Protein AF-A0A3D3M6J6-F1 (afdb_monomer_lite)

Structure (mmCIF, N/CA/C/O backbone):
data_AF-A0A3D3M6J6-F1
#
_entry.id   AF-A0A3D3M6J6-F1
#
loop_
_atom_site.group_PDB
_atom_site.id
_atom_site.type_symbol
_atom_site.label_atom_id
_atom_site.label_alt_id
_atom_site.label_comp_id
_atom_site.label_asym_id
_atom_site.label_entity_id
_atom_site.label_seq_id
_atom_site.pdbx_PDB_ins_code
_atom_site.Cartn_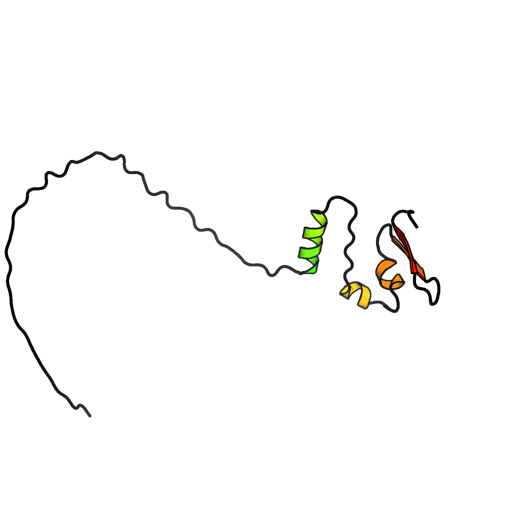x
_atom_site.Cartn_y
_atom_site.Cartn_z
_atom_site.occupancy
_atom_site.B_iso_or_equiv
_atom_site.auth_seq_id
_atom_site.auth_comp_id
_atom_site.auth_asym_id
_atom_site.auth_atom_id
_atom_site.pdbx_PDB_model_num
ATOM 1 N N . MET A 1 1 ? 33.396 -20.508 68.127 1.00 51.66 1 MET A N 1
ATOM 2 C CA . MET A 1 1 ? 33.984 -19.337 68.806 1.00 51.66 1 MET A CA 1
ATOM 3 C C . MET A 1 1 ? 32.887 -18.301 69.005 1.00 51.66 1 MET A C 1
ATOM 5 O O . MET A 1 1 ? 32.550 -17.623 68.044 1.00 51.66 1 MET A O 1
ATOM 9 N N . PRO A 1 2 ? 32.254 -18.263 70.187 1.00 65.31 2 PRO A N 1
ATOM 10 C CA . PRO A 1 2 ? 31.337 -17.204 70.592 1.00 65.31 2 PRO A CA 1
ATOM 11 C C . PRO A 1 2 ? 32.109 -16.075 71.291 1.00 65.31 2 PRO A C 1
ATOM 13 O O . PRO A 1 2 ? 33.026 -16.343 72.067 1.00 65.31 2 PRO A O 1
ATOM 16 N N . SER A 1 3 ? 31.737 -14.823 71.040 1.00 61.59 3 SER A N 1
ATOM 17 C CA . SER A 1 3 ? 32.153 -13.670 71.8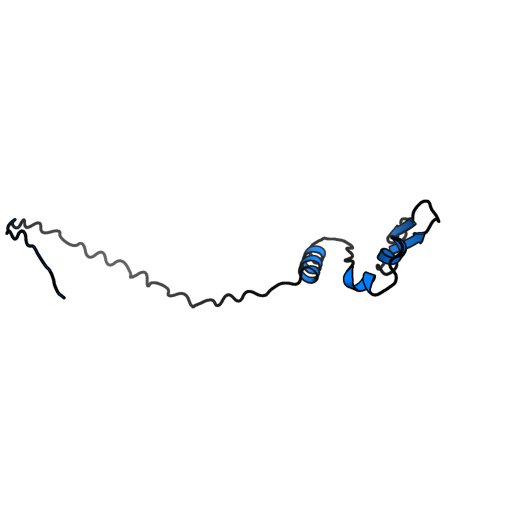44 1.00 61.59 3 SER A CA 1
ATOM 18 C C . SER A 1 3 ? 31.140 -12.506 71.651 1.00 61.59 3 SER A C 1
ATOM 20 O O . SER A 1 3 ? 30.354 -12.561 70.704 1.00 61.59 3 SER A O 1
ATOM 22 N N . PRO A 1 4 ? 31.025 -11.559 72.611 1.00 59.88 4 PRO A N 1
ATOM 23 C CA . PRO A 1 4 ? 29.784 -11.402 73.384 1.00 59.88 4 PRO A CA 1
ATOM 24 C C . PRO A 1 4 ? 29.393 -9.917 73.650 1.00 59.88 4 PRO A C 1
ATOM 26 O O . PRO A 1 4 ? 29.988 -9.017 73.068 1.00 59.88 4 PRO A O 1
ATOM 29 N N . LEU A 1 5 ? 28.465 -9.690 74.602 1.00 54.59 5 LEU A N 1
ATOM 30 C CA . LEU A 1 5 ? 28.084 -8.409 75.258 1.00 54.59 5 LEU A CA 1
ATOM 31 C C . LEU A 1 5 ? 27.228 -7.439 74.417 1.00 54.59 5 LEU A C 1
ATOM 33 O O . LEU A 1 5 ? 27.431 -7.297 73.225 1.00 54.59 5 LEU A O 1
ATOM 37 N N . SER A 1 6 ? 26.278 -6.667 74.951 1.00 46.16 6 SER A N 1
ATOM 38 C CA . SER A 1 6 ? 25.736 -6.433 76.302 1.00 46.16 6 SER A CA 1
ATOM 39 C C . SER A 1 6 ? 24.385 -5.718 76.090 1.00 46.16 6 SER A C 1
ATOM 41 O O . SER A 1 6 ? 24.258 -4.959 75.135 1.00 46.16 6 SER A O 1
ATOM 43 N N . LEU A 1 7 ? 23.323 -6.069 76.825 1.00 51.16 7 LEU A N 1
ATOM 44 C CA . LEU A 1 7 ? 22.764 -5.301 77.958 1.00 51.16 7 LEU A CA 1
ATOM 45 C C . LEU A 1 7 ? 22.360 -3.854 77.602 1.00 51.16 7 LEU A C 1
ATOM 47 O O . LEU A 1 7 ? 23.189 -3.128 77.081 1.00 51.16 7 LEU A O 1
ATOM 51 N N . HIS A 1 8 ? 21.113 -3.449 77.881 1.00 46.69 8 HIS A N 1
ATOM 52 C CA . HIS A 1 8 ? 20.729 -2.315 78.752 1.00 46.69 8 HIS A CA 1
ATOM 53 C C . HIS A 1 8 ? 19.211 -2.019 78.643 1.00 46.69 8 HIS A C 1
ATOM 55 O O . HIS A 1 8 ? 18.702 -1.768 77.557 1.00 46.69 8 HIS A O 1
ATOM 61 N N . SER A 1 9 ? 18.554 -1.993 79.815 1.00 49.88 9 SER A N 1
ATOM 62 C CA . SER A 1 9 ? 17.286 -1.312 80.162 1.00 49.88 9 SER A CA 1
ATOM 63 C C . SER A 1 9 ? 15.999 -1.781 79.462 1.00 49.88 9 SER A C 1
ATOM 65 O O . SER A 1 9 ? 15.792 -1.510 78.293 1.00 49.88 9 SER A O 1
ATOM 67 N N . SER A 1 10 ? 15.037 -2.486 80.075 1.00 58.06 10 SER A N 1
ATOM 68 C CA . SER A 1 10 ? 14.419 -2.345 81.408 1.00 58.06 10 SER A CA 1
ATOM 69 C C . SER A 1 10 ? 14.083 -0.891 81.754 1.00 58.06 10 SER A C 1
ATOM 71 O O . SER A 1 10 ? 15.009 -0.141 82.035 1.00 58.06 10 SER A O 1
ATOM 73 N N . LEU A 1 11 ? 12.800 -0.490 81.723 1.00 53.88 11 LEU A N 1
ATOM 74 C CA . LEU A 1 11 ? 12.061 -0.023 82.914 1.00 53.88 11 LEU A CA 1
ATOM 75 C C . LEU A 1 11 ? 10.639 0.505 82.578 1.00 53.88 11 LEU A C 1
ATOM 77 O O . LEU A 1 11 ? 10.471 1.482 81.861 1.00 53.88 11 LEU A O 1
ATOM 81 N N . CYS A 1 12 ? 9.655 -0.182 83.163 1.00 39.81 12 CYS A N 1
ATOM 82 C CA . CYS A 1 12 ? 8.420 0.263 83.831 1.00 39.81 12 CYS A CA 1
ATOM 83 C C . CYS A 1 12 ? 7.475 1.370 83.299 1.00 39.81 12 CYS A C 1
ATOM 85 O O . CYS A 1 12 ? 7.810 2.545 83.259 1.00 39.81 12 CYS A O 1
ATOM 87 N N . LEU A 1 13 ? 6.207 0.932 83.208 1.00 44.84 13 LEU A N 1
ATOM 88 C CA . LEU A 1 13 ? 4.976 1.433 83.860 1.00 44.84 13 LEU A CA 1
ATOM 89 C C . LEU A 1 13 ? 4.363 2.817 83.530 1.00 44.84 13 LEU A C 1
ATOM 91 O O . LEU A 1 13 ? 4.974 3.863 83.687 1.00 44.84 13 LEU A O 1
ATOM 95 N N . LEU A 1 14 ? 3.025 2.732 83.422 1.00 40.66 14 LEU A N 1
ATOM 96 C CA . LEU A 1 14 ? 1.980 3.583 84.029 1.00 40.66 14 LEU A CA 1
ATOM 97 C C . LEU A 1 14 ? 1.272 4.611 83.133 1.00 40.66 14 LEU A C 1
ATOM 99 O O . LEU A 1 14 ? 1.897 5.422 82.465 1.00 40.66 14 LEU A O 1
ATOM 103 N N . GLY A 1 15 ? -0.063 4.635 83.242 1.00 48.66 15 GLY A N 1
ATOM 104 C CA . GLY A 1 15 ? -0.913 5.745 82.793 1.00 48.66 15 GLY A CA 1
ATOM 105 C C . GLY A 1 15 ? -2.238 5.263 82.199 1.00 48.66 15 GLY A C 1
ATOM 106 O O . GLY A 1 15 ? -2.354 5.159 80.990 1.00 48.66 15 GLY A O 1
ATOM 107 N N . LEU A 1 16 ? -3.150 4.703 82.994 1.00 50.06 16 LEU A N 1
ATOM 108 C CA . LEU A 1 16 ? -4.235 5.411 83.693 1.00 50.06 16 LEU A CA 1
ATOM 109 C C . LEU A 1 16 ? -5.419 5.781 82.772 1.00 50.06 16 LEU A C 1
ATOM 111 O O . LEU A 1 16 ? -5.307 6.503 81.790 1.00 50.06 16 LEU A O 1
ATOM 115 N N . THR A 1 17 ? -6.564 5.230 83.154 1.00 49.31 17 THR A N 1
ATOM 116 C CA . THR A 1 17 ? -7.901 5.279 82.562 1.00 49.31 17 THR A CA 1
ATOM 117 C C . THR A 1 17 ? -8.483 6.686 82.412 1.00 49.31 17 THR A C 1
ATOM 119 O O . THR A 1 17 ? -8.430 7.465 83.364 1.00 49.31 17 THR A O 1
ATOM 122 N N . LEU A 1 18 ? -9.217 6.934 81.321 1.00 43.72 18 LEU A N 1
ATOM 123 C CA . LEU A 1 18 ? -10.342 7.869 81.351 1.00 43.72 18 LEU A CA 1
ATOM 124 C C . LEU A 1 18 ? -11.536 7.306 80.575 1.00 43.72 18 LEU A C 1
ATOM 126 O O . LEU A 1 18 ? -11.469 7.043 79.377 1.00 43.72 18 LEU A O 1
ATOM 130 N N . ALA A 1 19 ? -12.622 7.107 81.316 1.00 44.50 19 ALA A N 1
ATOM 131 C CA . ALA A 1 19 ? -13.930 6.731 80.822 1.00 44.50 19 ALA A CA 1
ATOM 132 C C . ALA A 1 19 ? -14.521 7.859 79.964 1.00 44.50 19 ALA A C 1
ATOM 134 O O . ALA A 1 19 ? -14.690 8.983 80.432 1.00 44.50 19 ALA A O 1
ATOM 135 N N . GLY A 1 20 ? -14.877 7.532 78.726 1.00 44.16 20 GLY A N 1
ATOM 136 C CA . GLY A 1 20 ? -15.699 8.359 77.853 1.00 44.16 20 GLY A CA 1
ATOM 137 C C . GLY A 1 20 ? -16.680 7.447 77.135 1.00 44.16 20 GLY A C 1
ATOM 138 O O . GLY A 1 20 ? -16.312 6.774 76.177 1.00 44.16 20 GLY A O 1
ATOM 139 N N . GLY A 1 21 ? -17.911 7.365 77.640 1.00 42.22 21 GLY A N 1
ATOM 140 C CA . GLY A 1 21 ? -18.992 6.636 76.985 1.00 42.22 21 GLY A CA 1
ATOM 141 C C . GLY A 1 21 ? -19.391 7.348 75.699 1.00 42.22 21 GLY A C 1
ATOM 142 O O . GLY A 1 21 ? -20.152 8.311 75.737 1.00 42.22 21 GLY A O 1
ATOM 143 N N . ALA A 1 22 ? -18.877 6.882 74.563 1.00 40.41 22 ALA A N 1
ATOM 144 C CA . ALA A 1 22 ? -19.429 7.218 73.263 1.00 40.41 22 ALA A CA 1
ATOM 145 C C . ALA A 1 22 ? -20.633 6.302 73.016 1.00 40.41 22 ALA A C 1
ATOM 147 O O . ALA A 1 22 ? -20.491 5.088 72.875 1.00 40.41 22 ALA A O 1
ATOM 148 N N . VAL A 1 23 ? -21.829 6.889 72.999 1.00 49.59 23 VAL A N 1
ATOM 149 C CA . VAL A 1 23 ? -23.041 6.233 72.503 1.00 49.59 23 VAL A CA 1
ATOM 150 C C . VAL A 1 23 ? -22.806 5.915 71.027 1.00 49.59 23 VAL A C 1
ATOM 152 O O . VAL A 1 23 ? -22.795 6.814 70.188 1.00 49.59 23 VAL A O 1
ATOM 155 N N . ALA A 1 24 ? -22.576 4.640 70.715 1.00 38.16 24 ALA A N 1
ATOM 156 C CA . ALA A 1 24 ? -22.557 4.151 69.347 1.00 38.16 24 ALA A CA 1
ATOM 157 C C . ALA A 1 24 ? -23.981 4.250 68.790 1.00 38.16 24 ALA A C 1
ATOM 159 O O . ALA A 1 24 ? -24.878 3.515 69.200 1.00 38.16 24 ALA A O 1
ATOM 160 N N . GLN A 1 25 ? -24.201 5.195 67.881 1.00 48.53 25 GLN A N 1
ATOM 161 C CA . GLN A 1 25 ? -25.393 5.211 67.049 1.00 48.53 25 GLN A CA 1
ATOM 162 C C . GLN A 1 25 ? -25.268 4.033 66.079 1.00 48.53 25 GLN A C 1
ATOM 164 O O . GLN A 1 25 ? -24.475 4.080 65.142 1.00 4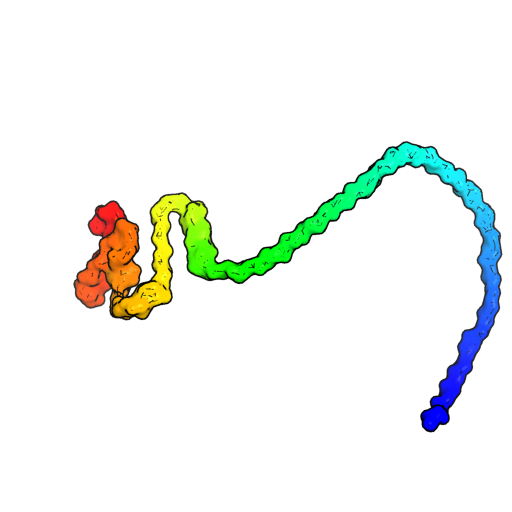8.53 25 GLN A O 1
ATOM 169 N N . THR A 1 26 ? -26.017 2.958 66.320 1.00 41.66 26 THR A N 1
ATOM 170 C CA . THR A 1 26 ? -26.310 1.947 65.301 1.00 41.66 26 THR A CA 1
ATOM 171 C C . THR A 1 26 ? -27.180 2.604 64.241 1.00 41.66 26 THR A C 1
ATOM 173 O O . THR A 1 26 ? -28.407 2.577 64.307 1.00 41.66 26 THR A O 1
ATOM 176 N N . THR A 1 27 ? -26.539 3.267 63.285 1.00 46.12 27 THR A N 1
ATOM 177 C CA . THR A 1 27 ? -27.131 3.478 61.976 1.00 46.12 27 THR A CA 1
ATOM 178 C C . THR A 1 27 ? -27.121 2.127 61.276 1.00 46.12 27 THR A C 1
ATOM 180 O O . THR A 1 27 ? -26.063 1.630 60.887 1.00 46.12 27 THR A O 1
ATOM 183 N N . ASP A 1 28 ? -28.302 1.523 61.132 1.00 49.47 28 ASP A N 1
ATOM 184 C CA . ASP A 1 28 ? -28.547 0.451 60.165 1.00 49.47 28 ASP A CA 1
ATOM 185 C C . ASP A 1 28 ? -28.264 1.006 58.763 1.00 49.47 28 ASP A C 1
ATOM 187 O O . ASP A 1 28 ?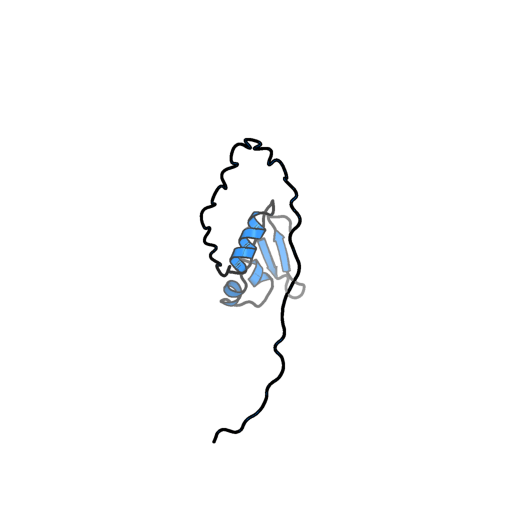 -29.135 1.492 58.043 1.00 49.47 28 ASP A O 1
ATOM 191 N N . THR A 1 29 ? -26.983 1.000 58.408 1.00 49.72 29 THR A N 1
ATOM 192 C CA . THR A 1 29 ? -26.511 1.176 57.045 1.00 49.72 29 THR A CA 1
ATOM 193 C C . THR A 1 29 ? -26.785 -0.161 56.366 1.00 49.72 29 THR A C 1
ATOM 195 O O . THR A 1 29 ? -26.225 -1.164 56.818 1.00 49.72 29 THR A O 1
ATOM 198 N N . PRO A 1 30 ? -27.642 -0.236 55.330 1.00 56.62 30 PRO A N 1
ATOM 199 C CA . PRO A 1 30 ? -27.779 -1.467 54.569 1.00 56.62 30 PRO A CA 1
ATOM 200 C C . PRO A 1 30 ? -26.381 -1.827 54.083 1.00 56.62 30 PRO A C 1
ATOM 202 O O . PRO A 1 30 ? -25.722 -1.012 53.440 1.00 56.62 30 PRO A O 1
ATOM 205 N N . ALA A 1 31 ? -25.899 -3.001 54.486 1.00 55.25 31 ALA A N 1
ATOM 206 C CA . ALA A 1 31 ? -24.589 -3.487 54.111 1.00 55.25 31 ALA A CA 1
ATOM 207 C C . ALA A 1 31 ? -24.467 -3.404 52.587 1.00 55.25 31 ALA A C 1
ATOM 209 O O . ALA A 1 31 ? -25.098 -4.172 51.858 1.00 55.25 31 ALA A O 1
ATOM 210 N N . THR A 1 32 ? -23.678 -2.446 52.103 1.00 56.31 32 THR A N 1
ATOM 211 C CA . THR A 1 32 ? -23.229 -2.405 50.719 1.00 56.31 32 THR A CA 1
ATOM 212 C C . THR A 1 32 ? -22.313 -3.608 50.561 1.00 56.31 32 THR A C 1
ATOM 214 O O . THR A 1 32 ? -21.122 -3.534 50.854 1.00 56.31 32 THR A O 1
ATOM 217 N N . GLY A 1 33 ? -22.899 -4.759 50.226 1.00 65.31 33 GLY A N 1
ATOM 218 C CA . GLY A 1 33 ? -22.159 -5.990 50.000 1.00 65.31 33 GLY A CA 1
ATOM 219 C C . GLY A 1 33 ? -21.047 -5.713 48.997 1.00 65.31 33 GLY A C 1
ATOM 220 O O . GLY A 1 33 ? -21.301 -5.205 47.905 1.00 65.31 33 GLY A O 1
ATOM 221 N N . SER A 1 34 ? -19.807 -5.988 49.390 1.00 69.44 34 SER A N 1
ATOM 222 C CA . SER A 1 34 ? -18.661 -5.878 48.498 1.00 69.44 34 SER A CA 1
ATOM 223 C C . SER A 1 34 ? -18.838 -6.883 47.363 1.00 69.44 34 SER A C 1
ATOM 225 O O . SER A 1 34 ? -18.857 -8.090 47.601 1.00 69.44 34 SER A O 1
ATOM 227 N N . VAL A 1 35 ? -18.993 -6.389 46.136 1.00 80.88 35 VAL A N 1
ATOM 228 C CA . VAL A 1 35 ? -19.017 -7.229 44.937 1.00 80.88 35 VAL A CA 1
ATOM 229 C C . VAL A 1 35 ? -17.591 -7.709 44.677 1.00 80.88 35 VAL A C 1
ATOM 231 O O . VAL A 1 35 ? -16.717 -6.910 44.342 1.00 80.88 35 VAL A O 1
ATOM 234 N N . GLU A 1 36 ? -17.350 -9.005 44.854 1.00 81.50 36 GLU A N 1
ATOM 235 C CA . GLU A 1 36 ? -16.089 -9.640 44.475 1.00 81.50 36 GLU A CA 1
ATOM 236 C C . GLU A 1 36 ? -16.074 -9.841 42.955 1.00 81.50 36 GLU A C 1
ATOM 238 O O . GLU A 1 36 ? -16.940 -10.508 42.385 1.00 81.50 36 GLU A O 1
ATOM 243 N N . LEU A 1 37 ? -15.120 -9.201 42.280 1.00 85.75 37 LEU A N 1
ATOM 244 C CA . LEU A 1 37 ? -14.960 -9.305 40.833 1.00 85.75 37 LEU A CA 1
ATOM 245 C C . LEU A 1 37 ? -14.172 -10.573 40.493 1.00 85.75 37 LEU A C 1
ATOM 247 O O . LEU A 1 37 ? -13.167 -10.886 41.130 1.00 85.75 37 LEU A O 1
ATOM 251 N N . GLY A 1 38 ? -14.613 -11.284 39.455 1.00 85.81 38 GLY A N 1
ATOM 252 C CA . GLY A 1 38 ? -13.892 -12.440 38.928 1.00 85.81 38 GLY A CA 1
ATOM 253 C C . GLY A 1 38 ? -12.513 -12.066 38.375 1.00 85.81 38 GLY A C 1
ATOM 254 O O . GLY A 1 38 ? -12.272 -10.934 37.952 1.00 85.81 38 GLY A O 1
ATOM 255 N N . GLN A 1 39 ? -11.601 -13.036 38.361 1.00 87.44 39 GLN A N 1
ATOM 256 C CA . GLN A 1 39 ? -10.254 -12.846 37.826 1.00 87.44 39 GLN A CA 1
ATOM 257 C C . GLN A 1 39 ? -10.273 -12.744 36.294 1.00 87.44 39 GLN A C 1
ATOM 259 O O . GLN A 1 39 ? -10.934 -13.533 35.618 1.00 87.44 39 GLN A O 1
ATOM 264 N N . VAL A 1 40 ? -9.504 -11.799 35.747 1.00 92.50 40 VAL A N 1
ATOM 265 C CA . VAL A 1 40 ? -9.263 -11.659 34.303 1.00 92.50 40 VAL A CA 1
ATOM 266 C C . VAL A 1 40 ? -7.839 -12.112 34.004 1.00 92.50 40 VAL A C 1
ATOM 268 O O . VAL A 1 40 ? -6.881 -11.561 34.544 1.00 92.50 40 VAL A O 1
ATOM 271 N N . LEU A 1 41 ? -7.697 -13.108 33.130 1.00 88.69 41 LEU A N 1
ATOM 272 C CA . LEU A 1 41 ? -6.399 -13.548 32.631 1.00 88.69 41 LEU A CA 1
ATOM 273 C C . LEU A 1 41 ? -6.017 -12.703 31.411 1.00 88.69 41 LEU A C 1
ATOM 275 O O . LEU A 1 41 ? -6.641 -12.820 30.359 1.00 88.69 41 LEU A O 1
ATOM 279 N N . ILE A 1 42 ? -4.982 -11.873 31.544 1.00 89.50 42 ILE A N 1
ATOM 280 C CA . ILE A 1 42 ? -4.386 -11.160 30.411 1.00 89.50 42 ILE A CA 1
ATOM 281 C C . ILE A 1 42 ? -3.248 -12.011 29.855 1.00 89.50 42 ILE A C 1
ATOM 283 O O . ILE A 1 42 ? -2.295 -12.325 30.566 1.00 89.50 42 ILE A O 1
ATOM 287 N N . GLN A 1 43 ? -3.345 -12.373 28.579 1.00 87.69 43 GLN A N 1
ATOM 288 C CA . GLN A 1 43 ? -2.268 -13.027 27.845 1.00 87.69 43 GLN A CA 1
ATOM 289 C C . GLN A 1 43 ? -1.692 -12.032 26.840 1.00 87.69 43 GLN A C 1
ATOM 291 O O . GLN A 1 43 ? -2.428 -11.454 26.043 1.00 87.69 43 GLN A O 1
ATOM 296 N N . GLY A 1 44 ? -0.379 -11.816 26.900 1.00 83.56 44 GLY A N 1
ATOM 297 C CA . GLY A 1 44 ? 0.338 -11.068 25.875 1.00 83.56 44 GLY A CA 1
ATOM 298 C C . GLY A 1 44 ? 0.652 -11.979 24.694 1.00 83.56 44 GLY A C 1
ATOM 299 O O . GLY A 1 44 ? 1.129 -13.095 24.890 1.00 83.56 44 GLY A O 1
ATOM 300 N N . GLN A 1 45 ? 0.401 -11.501 23.480 1.00 81.75 45 GLN A N 1
ATOM 301 C CA . GLN A 1 45 ? 0.889 -12.122 22.253 1.00 81.75 45 GLN A CA 1
ATOM 302 C C . GLN A 1 45 ? 1.816 -11.133 21.554 1.00 81.75 45 GLN A C 1
ATOM 304 O O . GLN A 1 45 ? 1.502 -9.946 21.464 1.00 81.75 45 GLN A O 1
ATOM 309 N N . GLU A 1 46 ? 2.957 -11.621 21.077 1.00 79.19 46 GLU A N 1
ATOM 310 C CA . GLU A 1 46 ? 3.811 -10.842 20.188 1.00 79.19 46 GLU A CA 1
ATOM 311 C C . GLU A 1 46 ? 3.078 -10.676 18.856 1.00 79.19 46 GLU A C 1
ATOM 313 O O . GLU A 1 46 ? 2.642 -11.657 18.247 1.00 79.19 46 GLU A O 1
ATOM 318 N N . GLN A 1 47 ? 2.859 -9.426 18.455 1.00 78.19 47 GLN A N 1
ATOM 319 C CA . GLN A 1 47 ? 2.127 -9.104 17.240 1.00 78.19 47 GLN A CA 1
ATOM 320 C C . GLN A 1 47 ? 3.132 -8.838 16.121 1.00 78.19 47 GLN A C 1
ATOM 322 O O . GLN A 1 47 ? 4.004 -7.984 16.270 1.00 78.19 47 GLN A O 1
ATOM 327 N N . ASP A 1 48 ? 3.004 -9.560 15.007 1.00 90.62 48 ASP A N 1
ATOM 328 C CA . ASP A 1 48 ? 3.821 -9.330 13.814 1.00 90.62 48 ASP A CA 1
ATOM 329 C C . ASP A 1 48 ? 3.614 -7.890 13.310 1.00 90.62 48 ASP A C 1
ATOM 331 O O . ASP A 1 48 ? 2.479 -7.435 13.122 1.00 90.62 48 ASP A O 1
ATOM 335 N N . GLU A 1 49 ? 4.710 -7.163 13.083 1.00 91.50 49 GLU A N 1
ATOM 336 C CA . GLU A 1 49 ? 4.695 -5.780 12.606 1.00 91.50 49 GLU A CA 1
ATOM 337 C C . GLU A 1 49 ? 3.942 -5.635 11.275 1.00 91.50 49 GLU A C 1
ATOM 339 O O . GLU A 1 49 ? 3.218 -4.650 11.081 1.00 91.50 49 GLU A O 1
ATOM 344 N N . LEU A 1 50 ? 4.054 -6.620 10.371 1.00 94.06 50 LEU A N 1
ATOM 345 C CA . LEU A 1 50 ? 3.317 -6.622 9.103 1.00 94.06 50 LEU A CA 1
ATOM 346 C C . LEU A 1 50 ? 1.813 -6.758 9.330 1.00 94.06 50 LEU A C 1
ATOM 348 O O . LEU A 1 50 ? 1.017 -6.071 8.681 1.00 94.06 50 LEU A O 1
ATOM 352 N N . GLN A 1 51 ? 1.415 -7.605 10.276 1.00 93.50 51 GLN A N 1
ATOM 353 C CA . GLN A 1 51 ? 0.016 -7.787 10.636 1.00 93.50 51 GLN A CA 1
ATOM 354 C C . GLN A 1 51 ? -0.550 -6.525 11.298 1.00 93.50 51 GLN A C 1
ATOM 356 O O . GLN A 1 51 ? -1.609 -6.041 10.891 1.00 93.50 51 GLN A O 1
ATOM 361 N N . ALA A 1 52 ? 0.186 -5.924 12.234 1.00 94.44 52 ALA A N 1
ATOM 362 C CA . ALA A 1 52 ? -0.194 -4.664 12.866 1.00 94.44 52 ALA A CA 1
ATOM 363 C C . ALA A 1 52 ? -0.289 -3.510 11.846 1.00 94.44 52 ALA A C 1
ATOM 365 O O . ALA A 1 52 ? -1.185 -2.663 11.919 1.00 94.44 52 ALA A O 1
ATOM 366 N N . ALA A 1 53 ? 0.609 -3.458 10.855 1.00 95.12 53 ALA A N 1
ATOM 367 C CA . ALA A 1 53 ? 0.525 -2.501 9.754 1.00 95.12 53 ALA A CA 1
ATOM 368 C C . ALA A 1 53 ? -0.720 -2.737 8.887 1.00 95.12 53 ALA A C 1
ATOM 370 O O . ALA A 1 53 ? -1.440 -1.785 8.578 1.00 95.12 53 ALA A O 1
ATOM 371 N N . GLN A 1 54 ? -1.020 -3.991 8.543 1.00 94.69 54 GLN A N 1
ATOM 372 C CA . GLN A 1 54 ? -2.218 -4.341 7.783 1.00 94.69 54 GLN A CA 1
ATOM 373 C C . GLN A 1 54 ? -3.502 -3.944 8.526 1.00 94.69 54 GLN A C 1
ATOM 375 O O . GLN A 1 54 ? -4.413 -3.378 7.924 1.00 94.69 54 GLN A O 1
ATOM 380 N N . GLU A 1 55 ? -3.578 -4.201 9.831 1.00 95.50 55 GLU A N 1
ATOM 381 C CA . GLU A 1 55 ? -4.720 -3.827 10.671 1.00 95.50 55 GLU A CA 1
ATOM 382 C C . GLU A 1 55 ? -4.920 -2.312 10.742 1.00 95.50 55 GLU A C 1
ATOM 384 O O . GLU A 1 55 ? -6.049 -1.843 10.596 1.00 95.50 55 GLU A O 1
ATOM 389 N N . ARG A 1 56 ? -3.839 -1.534 10.876 1.00 95.50 56 ARG A N 1
ATOM 390 C CA . ARG A 1 56 ? -3.916 -0.066 10.811 1.00 95.50 56 ARG A CA 1
ATOM 391 C C . ARG A 1 56 ? -4.419 0.419 9.455 1.00 95.50 56 ARG A C 1
ATOM 393 O O . ARG A 1 56 ? -5.288 1.284 9.404 1.00 95.50 56 ARG A O 1
ATOM 400 N N . LEU A 1 57 ? -3.923 -0.150 8.356 1.00 96.19 57 LEU A N 1
ATOM 401 C CA . LEU A 1 57 ? -4.338 0.247 7.007 1.00 96.19 57 LEU A CA 1
ATOM 402 C C . LEU A 1 57 ? -5.808 -0.077 6.705 1.00 96.19 57 LEU A C 1
ATOM 404 O O . LEU A 1 57 ? -6.420 0.641 5.918 1.00 96.19 57 LEU A O 1
ATOM 408 N N . ARG A 1 58 ? -6.401 -1.092 7.351 1.00 95.69 58 ARG A N 1
ATOM 409 C CA . ARG A 1 58 ? -7.846 -1.391 7.245 1.00 95.69 58 ARG A CA 1
ATOM 410 C C . ARG A 1 58 ? -8.735 -0.299 7.838 1.00 95.69 58 ARG A C 1
ATOM 412 O O . ARG A 1 58 ? -9.892 -0.190 7.449 1.00 95.69 58 ARG A O 1
ATOM 419 N N . GLN A 1 59 ? -8.214 0.483 8.780 1.00 96.62 59 GLN A N 1
ATOM 420 C CA . GLN A 1 59 ? -8.942 1.594 9.395 1.00 96.62 59 GLN A CA 1
ATOM 421 C C . GLN A 1 59 ? -8.873 2.870 8.541 1.00 96.62 59 GLN A C 1
ATOM 423 O O . GLN A 1 59 ? -9.604 3.823 8.803 1.00 96.62 59 GLN A O 1
ATOM 428 N N . VAL A 1 60 ? -8.010 2.901 7.519 1.00 96.75 60 VAL A N 1
ATOM 429 C CA . VAL A 1 60 ? -7.874 4.042 6.612 1.00 96.75 60 VAL A CA 1
ATOM 430 C C . VAL A 1 60 ? -8.963 3.960 5.537 1.00 96.75 60 VAL A C 1
ATOM 432 O O . VAL A 1 60 ? -8.984 2.995 4.770 1.00 96.75 60 VAL A O 1
ATOM 435 N N . PRO A 1 61 ? -9.863 4.954 5.431 1.00 95.94 61 PRO A N 1
ATOM 436 C CA . PRO A 1 61 ? -10.852 4.974 4.364 1.00 95.94 61 PRO A CA 1
ATOM 437 C C . PRO A 1 61 ? -10.171 5.174 3.004 1.00 95.94 61 PRO A C 1
ATOM 439 O O . PRO A 1 61 ? -9.348 6.072 2.832 1.00 95.94 61 PRO A O 1
ATOM 442 N N . GLY A 1 62 ? -10.547 4.356 2.020 1.00 92.12 62 GLY A N 1
ATOM 443 C CA . GLY A 1 62 ? -10.011 4.411 0.658 1.00 92.12 62 GLY A CA 1
ATOM 444 C C . GLY A 1 62 ? -9.197 3.173 0.278 1.00 92.12 62 GLY A C 1
ATOM 445 O O . GLY A 1 62 ? -9.272 2.131 0.922 1.00 92.12 62 GLY A O 1
ATOM 446 N N . GLY A 1 63 ? -8.457 3.269 -0.828 1.00 90.56 63 GLY A N 1
ATOM 447 C CA . GLY A 1 63 ? -7.602 2.185 -1.310 1.00 90.56 63 GLY A CA 1
ATOM 448 C C . GLY A 1 63 ? -6.196 2.294 -0.734 1.00 90.56 63 GLY A C 1
ATOM 449 O O . GLY A 1 63 ? -5.454 3.189 -1.131 1.00 90.56 63 GLY A O 1
ATOM 450 N N . THR A 1 64 ? -5.826 1.376 0.156 1.00 94.69 64 THR A N 1
ATOM 451 C CA . THR A 1 64 ? -4.461 1.232 0.673 1.00 94.69 64 THR A CA 1
ATOM 452 C C . THR A 1 64 ? -3.829 -0.063 0.175 1.00 94.69 64 THR A C 1
ATOM 454 O O . THR A 1 64 ? -4.510 -1.066 -0.044 1.00 94.69 64 THR A O 1
ATOM 457 N N . ASN A 1 65 ? -2.508 -0.041 0.014 1.00 93.69 65 ASN A N 1
ATOM 458 C CA . ASN A 1 65 ? -1.713 -1.209 -0.335 1.00 93.69 65 ASN A CA 1
ATOM 459 C C . ASN A 1 65 ? -0.584 -1.354 0.693 1.00 93.69 65 ASN A C 1
ATOM 461 O O . ASN A 1 65 ? -0.023 -0.356 1.146 1.00 93.69 65 ASN A O 1
ATOM 465 N N . LEU A 1 66 ? -0.250 -2.594 1.045 1.00 94.19 66 LEU A N 1
ATOM 466 C CA . LEU A 1 66 ? 0.876 -2.932 1.913 1.00 94.19 66 LEU A CA 1
ATOM 467 C C . LEU A 1 66 ? 1.903 -3.700 1.081 1.00 94.19 66 LEU A C 1
ATOM 469 O O . LEU A 1 66 ? 1.556 -4.693 0.439 1.00 94.19 66 LEU A O 1
ATOM 473 N N . VAL A 1 67 ? 3.158 -3.257 1.109 1.00 93.31 67 VAL A N 1
ATOM 474 C CA . VAL A 1 67 ? 4.263 -3.960 0.452 1.00 93.31 67 VAL A CA 1
ATOM 475 C C . VAL A 1 67 ? 5.125 -4.634 1.509 1.00 93.31 67 VAL A C 1
ATOM 477 O O . VAL A 1 67 ? 5.744 -3.964 2.329 1.00 93.31 67 VAL A O 1
ATOM 480 N N . ASP A 1 68 ? 5.168 -5.962 1.467 1.00 92.00 68 ASP A N 1
ATOM 481 C CA . ASP A 1 68 ? 6.085 -6.764 2.274 1.00 92.00 68 ASP A CA 1
ATOM 482 C C . ASP A 1 68 ? 7.437 -6.890 1.552 1.00 92.00 68 ASP A C 1
ATOM 484 O O . ASP A 1 68 ? 7.566 -7.583 0.537 1.00 92.00 68 ASP A O 1
ATOM 488 N N . MET A 1 69 ? 8.460 -6.223 2.092 1.00 89.69 69 MET A N 1
ATOM 489 C CA . MET A 1 69 ? 9.808 -6.232 1.521 1.00 89.69 69 MET A CA 1
ATOM 490 C C . MET A 1 69 ? 10.525 -7.578 1.668 1.00 89.69 69 MET A C 1
ATOM 492 O O . MET A 1 69 ? 11.401 -7.873 0.855 1.00 89.69 69 MET A O 1
ATOM 496 N N . GLN A 1 70 ? 10.142 -8.426 2.629 1.00 88.56 70 GLN A N 1
ATOM 497 C CA . GLN A 1 70 ? 10.685 -9.782 2.739 1.00 88.56 70 GLN A CA 1
ATOM 498 C C . GLN A 1 70 ? 10.205 -10.647 1.576 1.00 88.56 70 GLN A C 1
ATOM 500 O O . GLN A 1 70 ? 10.972 -11.449 1.044 1.00 88.56 70 GLN A O 1
ATOM 505 N N . ARG A 1 71 ? 8.957 -10.461 1.136 1.00 85.94 71 ARG A N 1
ATOM 506 C CA . ARG A 1 71 ? 8.414 -11.130 -0.051 1.00 85.94 71 ARG A CA 1
ATOM 507 C C . ARG A 1 71 ? 8.991 -10.574 -1.348 1.00 85.94 71 ARG A C 1
ATOM 509 O O . ARG A 1 71 ? 9.293 -11.342 -2.256 1.00 85.94 71 ARG A O 1
ATOM 516 N N . VAL A 1 72 ? 9.171 -9.258 -1.437 1.00 86.06 72 VAL A N 1
ATOM 517 C CA . VAL A 1 72 ? 9.767 -8.607 -2.617 1.00 86.06 72 VAL A CA 1
ATOM 518 C C . VAL A 1 72 ? 11.234 -9.028 -2.789 1.00 86.06 72 VAL A C 1
ATOM 520 O O . VAL A 1 72 ? 11.638 -9.397 -3.889 1.00 86.06 72 VAL A O 1
ATOM 523 N N . GLY A 1 73 ? 12.004 -9.091 -1.697 1.00 79.12 73 GLY A N 1
ATOM 524 C CA . GLY A 1 73 ? 13.409 -9.516 -1.690 1.00 79.12 73 GLY A CA 1
ATOM 525 C C . GLY A 1 73 ? 13.663 -10.995 -2.013 1.00 79.12 73 GLY A C 1
ATOM 526 O O . GLY A 1 73 ? 14.803 -11.360 -2.281 1.00 79.12 73 GLY A O 1
ATOM 527 N N . GLN A 1 74 ? 12.630 -11.847 -2.024 1.00 78.56 74 GLN A N 1
ATOM 528 C CA . GLN A 1 74 ? 12.741 -13.231 -2.513 1.00 78.56 74 GLN A CA 1
ATOM 529 C C . GLN A 1 74 ? 12.856 -13.300 -4.049 1.00 78.56 74 GLN A C 1
ATOM 531 O O . GLN A 1 74 ? 13.264 -14.326 -4.592 1.00 78.56 74 GLN A O 1
ATOM 536 N N . GLY A 1 75 ? 12.513 -12.215 -4.752 1.00 75.69 75 GLY A N 1
ATOM 537 C CA . GLY A 1 75 ? 12.765 -12.023 -6.180 1.00 75.69 75 GLY A CA 1
ATOM 538 C C . GLY A 1 75 ? 13.966 -11.108 -6.448 1.00 75.69 75 GLY A C 1
ATOM 539 O O . GLY A 1 75 ? 14.674 -10.677 -5.542 1.00 75.69 75 GLY A O 1
ATOM 540 N N . ARG A 1 76 ? 14.206 -10.768 -7.721 1.00 73.88 76 ARG A N 1
ATOM 541 C CA . ARG A 1 76 ? 15.148 -9.688 -8.059 1.00 73.88 76 ARG A CA 1
ATOM 542 C C . ARG A 1 76 ? 14.482 -8.341 -7.792 1.00 73.88 76 ARG A C 1
ATOM 544 O O . ARG A 1 76 ? 13.467 -8.037 -8.407 1.00 73.88 76 ARG A O 1
ATOM 551 N N . VAL A 1 77 ? 15.095 -7.536 -6.929 1.00 81.25 77 VAL A N 1
ATOM 552 C CA . VAL A 1 77 ? 14.694 -6.150 -6.658 1.00 81.25 77 VAL A CA 1
ATOM 553 C C . VAL A 1 77 ? 15.821 -5.248 -7.135 1.00 81.25 77 VAL A C 1
ATOM 555 O O . VAL A 1 77 ? 16.828 -5.095 -6.449 1.00 81.25 77 VAL A O 1
ATOM 558 N N . ALA A 1 78 ? 15.700 -4.716 -8.348 1.00 82.12 78 ALA A N 1
ATOM 559 C CA . ALA A 1 78 ? 16.704 -3.831 -8.938 1.00 82.12 78 ALA A CA 1
ATOM 560 C C . ALA A 1 78 ? 16.186 -2.395 -9.094 1.00 82.12 78 ALA A C 1
ATOM 562 O O . ALA A 1 78 ? 16.975 -1.469 -9.271 1.00 82.12 78 ALA A O 1
ATOM 563 N N . SER A 1 79 ? 14.868 -2.200 -9.037 1.00 86.81 79 SER A N 1
ATOM 564 C CA . SER A 1 79 ? 14.223 -0.922 -9.309 1.00 86.81 79 SER A CA 1
ATOM 565 C C . SER A 1 79 ? 12.916 -0.740 -8.533 1.00 86.81 79 SER A C 1
ATOM 567 O O . SER A 1 79 ? 12.283 -1.700 -8.096 1.00 86.81 79 SER A O 1
ATOM 569 N N . ASN A 1 80 ? 12.454 0.510 -8.435 1.00 89.00 80 ASN A N 1
ATOM 570 C CA . ASN A 1 80 ? 11.134 0.830 -7.876 1.00 89.00 80 ASN A CA 1
ATOM 571 C C . ASN A 1 80 ? 9.986 0.184 -8.670 1.00 89.00 80 ASN A C 1
ATOM 573 O O . ASN A 1 80 ? 8.920 -0.065 -8.111 1.00 89.00 80 ASN A O 1
ATOM 577 N N . GLN A 1 81 ? 10.201 -0.110 -9.959 1.00 90.50 81 GLN A N 1
ATOM 578 C CA . GLN A 1 81 ? 9.244 -0.872 -10.757 1.00 90.50 81 GLN A CA 1
ATOM 579 C C . GLN A 1 81 ? 9.021 -2.258 -10.144 1.00 90.50 81 GLN A C 1
ATOM 581 O O 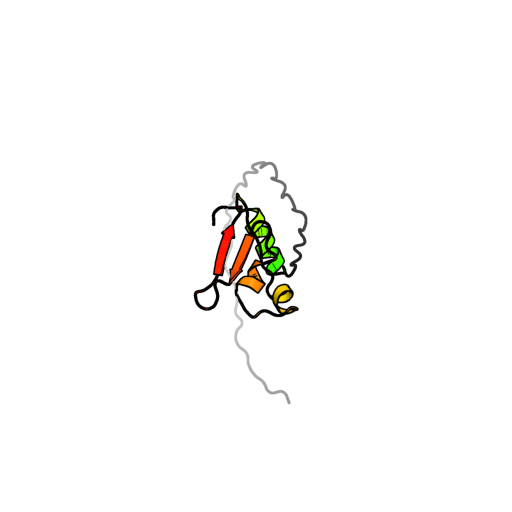. GLN A 1 81 ? 7.877 -2.670 -10.003 1.00 90.50 81 GLN A O 1
ATOM 586 N N . ASP A 1 82 ? 10.084 -2.942 -9.722 1.00 89.25 82 ASP A N 1
ATOM 587 C C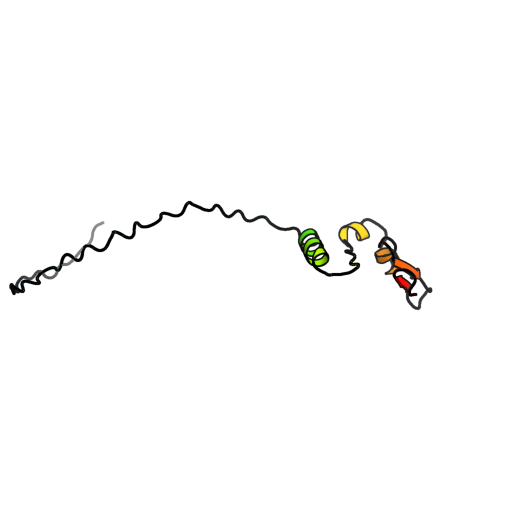A . ASP A 1 82 ? 9.997 -4.311 -9.197 1.00 89.25 82 ASP A CA 1
ATOM 588 C C . ASP A 1 82 ? 9.218 -4.370 -7.876 1.00 89.25 82 ASP A C 1
ATOM 590 O O . ASP A 1 82 ? 8.469 -5.314 -7.626 1.00 89.25 82 ASP A O 1
ATOM 594 N N . VAL A 1 83 ? 9.344 -3.324 -7.055 1.00 91.56 83 VAL A N 1
ATOM 595 C CA . VAL A 1 83 ? 8.616 -3.187 -5.785 1.00 91.56 83 VAL A CA 1
ATOM 596 C C . VAL A 1 83 ? 7.116 -2.965 -6.020 1.00 91.56 83 VAL A C 1
ATOM 598 O O . VAL A 1 83 ? 6.277 -3.491 -5.286 1.00 91.56 83 VAL A O 1
ATOM 601 N N . LEU A 1 84 ? 6.764 -2.185 -7.045 1.00 92.06 84 LEU A N 1
ATOM 602 C CA . LEU A 1 84 ? 5.393 -1.721 -7.275 1.00 92.06 84 LEU A CA 1
ATOM 603 C C . LEU A 1 84 ? 4.610 -2.554 -8.297 1.00 92.06 84 LEU A C 1
ATOM 605 O O . LEU A 1 84 ? 3.382 -2.499 -8.290 1.00 92.06 84 LEU A O 1
ATOM 609 N N . ALA A 1 85 ? 5.277 -3.341 -9.144 1.00 85.62 85 ALA A N 1
ATOM 610 C CA . ALA A 1 85 ? 4.660 -4.060 -10.264 1.00 85.62 85 ALA A CA 1
ATOM 611 C C . ALA A 1 85 ? 3.523 -5.011 -9.855 1.00 85.62 85 ALA A C 1
ATOM 613 O O . ALA A 1 85 ? 2.614 -5.261 -10.642 1.00 85.62 85 ALA A O 1
ATOM 614 N N . TYR A 1 86 ? 3.558 -5.534 -8.627 1.00 86.31 86 TYR A N 1
ATOM 615 C CA . TYR A 1 86 ? 2.572 -6.495 -8.121 1.00 86.31 86 TYR A CA 1
ATOM 616 C C . TYR A 1 86 ? 1.480 -5.863 -7.252 1.00 86.31 86 TYR A C 1
ATOM 618 O O . TYR A 1 86 ? 0.685 -6.572 -6.635 1.00 86.31 86 TYR A O 1
ATOM 626 N N . GLN A 1 87 ? 1.431 -4.534 -7.183 1.00 93.12 87 GLN A N 1
ATOM 627 C CA . GLN A 1 87 ? 0.431 -3.827 -6.401 1.00 93.12 87 GLN A CA 1
ATOM 628 C C . GLN A 1 87 ? -0.861 -3.659 -7.203 1.00 93.12 87 GLN A C 1
ATOM 630 O O . GLN A 1 87 ? -0.873 -3.149 -8.321 1.00 93.12 87 GLN A O 1
ATOM 635 N N . ALA A 1 88 ? -1.982 -4.089 -6.622 1.00 92.31 88 ALA A N 1
ATOM 636 C CA . ALA A 1 88 ? -3.274 -4.025 -7.292 1.00 92.31 88 ALA A CA 1
ATOM 637 C C . ALA A 1 88 ? -3.639 -2.577 -7.657 1.00 92.31 88 ALA A C 1
ATOM 639 O O . ALA A 1 88 ? -3.606 -1.684 -6.809 1.00 92.31 88 ALA A O 1
ATOM 640 N N . GLY A 1 89 ? -4.011 -2.358 -8.921 1.00 93.38 89 GLY A N 1
ATOM 641 C CA . GLY A 1 89 ? -4.367 -1.035 -9.437 1.00 93.38 89 GLY A CA 1
ATOM 642 C C . GLY A 1 89 ? -3.185 -0.078 -9.613 1.00 93.38 89 GLY A C 1
ATOM 643 O O . GLY A 1 89 ? -3.424 1.101 -9.862 1.00 93.38 89 GLY A O 1
ATOM 644 N N . VAL A 1 90 ? -1.945 -0.558 -9.498 1.00 94.44 90 VAL A N 1
ATOM 645 C CA . VAL A 1 90 ? -0.727 0.216 -9.744 1.00 94.44 90 VAL A CA 1
ATOM 646 C C . VAL A 1 90 ? -0.068 -0.294 -11.018 1.00 94.44 90 VAL A C 1
ATOM 648 O O . VAL A 1 90 ? 0.187 -1.485 -11.169 1.00 94.44 90 VAL A O 1
ATOM 651 N N . PHE A 1 91 ? 0.226 0.619 -11.935 1.00 93.06 91 PHE A N 1
ATOM 652 C CA . PHE A 1 91 ? 1.058 0.360 -13.099 1.00 93.06 91 PHE A CA 1
ATOM 653 C C . PHE A 1 91 ? 2.336 1.180 -12.966 1.00 93.06 91 PHE A C 1
ATOM 655 O O . PHE A 1 91 ? 2.283 2.408 -12.906 1.00 93.06 91 PHE A O 1
ATOM 662 N N . ALA A 1 92 ? 3.477 0.499 -12.900 1.00 92.06 92 ALA A N 1
ATOM 663 C CA . ALA A 1 92 ? 4.793 1.113 -12.838 1.00 92.06 92 ALA A CA 1
ATOM 664 C C . ALA A 1 92 ? 5.616 0.637 -14.036 1.00 92.06 92 ALA A C 1
ATOM 666 O O . ALA A 1 92 ? 5.734 -0.564 -14.267 1.00 92.06 92 ALA A O 1
ATOM 667 N N . GLN A 1 93 ? 6.189 1.576 -14.783 1.00 91.12 93 GLN A N 1
ATOM 668 C CA . GLN A 1 93 ? 7.055 1.283 -15.919 1.00 91.12 93 GLN A CA 1
ATOM 669 C C . GLN A 1 93 ? 8.296 2.169 -15.868 1.00 91.12 93 GLN A C 1
ATOM 671 O O . GLN A 1 93 ? 8.184 3.385 -15.758 1.00 91.12 93 GLN A O 1
ATOM 676 N N . SER A 1 94 ? 9.485 1.588 -15.975 1.00 89.00 94 SER A N 1
ATOM 677 C CA . SER A 1 94 ? 10.732 2.341 -16.083 1.00 89.00 94 SER A CA 1
ATOM 678 C C . SER A 1 94 ? 10.714 3.223 -17.333 1.00 89.00 94 SER A C 1
ATOM 680 O O . SER A 1 94 ? 10.409 2.761 -18.432 1.00 89.00 94 SER A O 1
ATOM 682 N N . ALA A 1 95 ? 11.061 4.497 -17.158 1.00 86.56 95 ALA A N 1
ATOM 683 C CA . ALA A 1 95 ? 11.288 5.445 -18.246 1.00 86.56 95 ALA A CA 1
ATOM 684 C C . ALA A 1 95 ? 12.752 5.424 -18.733 1.00 86.56 95 ALA A C 1
ATOM 686 O O . ALA A 1 95 ? 13.191 6.345 -19.416 1.00 86.56 95 ALA A O 1
ATOM 687 N N . GLY A 1 96 ? 13.528 4.399 -18.362 1.00 84.38 96 GLY A N 1
ATOM 688 C CA . GLY A 1 96 ? 14.978 4.380 -18.520 1.00 84.38 96 GLY A CA 1
ATOM 689 C C . GLY A 1 96 ? 15.666 4.970 -17.290 1.00 84.38 96 GLY A C 1
ATOM 690 O O . GLY A 1 96 ? 15.398 4.542 -16.169 1.00 84.38 96 GLY A O 1
ATOM 691 N N . ASN A 1 97 ? 16.562 5.938 -17.497 1.00 79.81 97 ASN A N 1
ATOM 692 C CA . ASN A 1 97 ? 17.393 6.502 -16.426 1.00 79.81 97 ASN A CA 1
ATOM 693 C C . ASN A 1 97 ? 16.701 7.627 -15.626 1.00 79.81 97 ASN A C 1
ATOM 695 O O . ASN A 1 97 ? 17.186 8.018 -14.570 1.00 79.81 97 ASN A O 1
ATOM 699 N N . ASP A 1 98 ? 15.549 8.111 -16.103 1.00 78.56 98 ASP A N 1
ATOM 700 C CA . ASP A 1 98 ? 14.827 9.269 -15.547 1.00 78.56 98 ASP A CA 1
ATOM 701 C C . ASP A 1 98 ? 13.703 8.888 -14.560 1.00 78.56 98 ASP A C 1
ATOM 703 O O . ASP A 1 98 ? 12.817 9.686 -14.256 1.00 78.56 98 ASP A O 1
ATOM 707 N N . GLY A 1 99 ? 13.716 7.656 -14.037 1.00 84.38 99 GLY A N 1
ATOM 708 C CA . GLY A 1 99 ? 12.747 7.174 -13.047 1.00 84.38 99 GLY A CA 1
ATOM 709 C C . GLY A 1 99 ? 11.662 6.258 -13.623 1.00 84.38 99 GLY A C 1
ATOM 710 O O . GLY A 1 99 ? 11.905 5.495 -14.561 1.00 84.38 99 GLY A O 1
ATOM 711 N N . ILE A 1 100 ? 10.467 6.271 -13.017 1.00 90.88 100 ILE A N 1
ATOM 712 C CA . ILE A 1 100 ? 9.341 5.399 -13.395 1.00 90.88 100 ILE A CA 1
ATOM 713 C C . ILE A 1 100 ? 8.087 6.215 -13.739 1.00 90.88 100 ILE A C 1
ATOM 715 O O . ILE A 1 100 ? 7.743 7.171 -13.049 1.00 90.88 100 ILE A O 1
ATOM 719 N N . ARG A 1 101 ? 7.370 5.804 -14.786 1.00 91.88 101 ARG A N 1
ATOM 720 C CA . ARG A 1 101 ? 5.996 6.225 -15.074 1.00 91.88 101 ARG A CA 1
ATOM 721 C C . ARG A 1 101 ? 5.068 5.436 -14.162 1.00 91.88 101 ARG A C 1
ATOM 723 O O . ARG A 1 101 ? 5.071 4.206 -14.203 1.00 91.88 101 ARG A O 1
ATOM 730 N N . LEU A 1 102 ? 4.305 6.146 -13.340 1.00 91.31 102 LEU A N 1
ATOM 731 C CA . LEU A 1 102 ? 3.416 5.568 -12.342 1.00 91.31 102 LEU A CA 1
ATOM 732 C C . LEU A 1 102 ? 1.975 5.982 -12.636 1.00 91.31 102 LEU A C 1
ATOM 734 O O . LEU A 1 102 ? 1.665 7.168 -12.648 1.00 91.31 102 LEU A O 1
ATOM 738 N N . SER A 1 103 ? 1.096 5.003 -12.828 1.00 93.31 103 SER A N 1
ATOM 739 C CA . SER A 1 103 ? -0.348 5.208 -12.928 1.00 93.31 103 SER A CA 1
ATOM 740 C C . SER A 1 103 ? -1.044 4.430 -11.823 1.00 93.31 103 SER A C 1
ATOM 742 O O . SER A 1 103 ? -0.805 3.235 -11.643 1.00 93.31 103 SER A O 1
ATOM 744 N N . ILE A 1 104 ? -1.905 5.109 -11.068 1.00 94.19 104 ILE A N 1
ATOM 745 C CA . ILE A 1 104 ? -2.694 4.501 -9.999 1.00 94.19 104 ILE A CA 1
ATOM 746 C C . ILE A 1 104 ? -4.147 4.584 -10.431 1.00 94.19 104 ILE A C 1
ATOM 748 O O . ILE A 1 104 ? -4.709 5.666 -10.558 1.00 94.19 104 ILE A O 1
ATOM 752 N N . ARG A 1 105 ? -4.758 3.429 -10.695 1.00 92.88 105 ARG A N 1
ATOM 753 C CA . ARG A 1 105 ? -6.156 3.329 -11.142 1.00 92.88 105 ARG A CA 1
ATOM 754 C C . ARG A 1 105 ? -6.455 4.228 -12.357 1.00 92.88 105 ARG A C 1
ATOM 756 O O . ARG A 1 105 ? -7.532 4.806 -12.446 1.00 92.88 105 ARG A O 1
ATOM 763 N N . GLY A 1 106 ? -5.501 4.331 -13.286 1.00 90.44 106 GLY A N 1
ATOM 764 C CA . GLY A 1 106 ? -5.660 5.065 -14.546 1.00 90.44 106 GLY A CA 1
ATOM 765 C C . GLY A 1 106 ? -5.421 6.575 -14.466 1.00 90.44 106 GLY A C 1
ATOM 766 O O . GLY A 1 106 ? -5.763 7.273 -15.412 1.00 90.44 106 GLY A O 1
ATOM 767 N N . SER A 1 107 ? -4.853 7.089 -13.370 1.00 87.44 107 SER A N 1
ATOM 768 C CA . SER A 1 107 ? -4.603 8.528 -13.187 1.00 87.44 107 SER A CA 1
ATOM 769 C C . SER A 1 107 ? -3.282 9.049 -13.776 1.00 87.44 107 SER A C 1
ATOM 771 O O . SER A 1 107 ? -2.993 10.233 -13.608 1.00 87.44 107 SER A O 1
ATOM 773 N N . GLY A 1 108 ? -2.439 8.169 -14.329 1.00 75.81 108 GLY A N 1
ATOM 774 C CA . GLY A 1 108 ? -1.084 8.486 -14.815 1.00 75.81 108 GLY A CA 1
ATOM 775 C C . GLY A 1 108 ? -0.966 8.725 -16.312 1.00 75.81 108 GLY A C 1
ATOM 776 O O . GLY A 1 108 ? -1.926 8.399 -17.042 1.00 75.81 108 GLY A O 1
#

pLDDT: mean 76.71, std 18.97, range [38.16, 96.75]

Sequence (108 aa):
MPSPLSLHSSLCLLGLTLAGGAVAQTTDTPATGSVELGQVLIQGQEQDELQAAQERLRQVPGGTNLVDMQRVGQGRVASNQDVLAYQAGVFAQSAGNDGIRLSIRGSG

Radius of gyration: 38.91 Å; chains: 1; bounding box: 62×29×102 Å

Foldseek 3Di:
DDDDDDDDDDDDDDDDDDDDDDDDPPPPDPPPPDDDDDDDDDDDDDDDPQNVVVVVVVPDPDDDDDFDVVVLVVDDDDAPCSRQVPTPQWDWADPDPPHIDIGGVRND

Secondary structure (DSSP, 8-state):
-----------------------------------PPPP------PPPHHHHHHHHHHTSSS------HHHHTTS---SHHHHHTTSTTEEEEE-STT-EEEEETT--